Protein AF-A0A1G8ANV6-F1 (afdb_monomer_lite)

Sequence (127 aa):
MPTNEAIYGFSPNVLASTVGEDYVVEIMREYLNTVNVLLNFPQPTPQEHESELILCLHTIKSASLMVGASKAGKWAASLEKNAYCLQDSQVGSVERAEWEQDLDNFKAYLASNVEKINQYLLHQDAP

Radius of gyration: 15.97 Å; chains: 1; bounding box: 40×22×54 Å

Secondary structure (DSSP, 8-state):
----S-TTSS-HHHHHHHH-GGGHHHHHHHHHHHHHHHHTSPPPPTTTSHHHHHHHHHHHHHHHHHTT-HHHHHHHHHHHHHHHHHHHS---HHHHHHHHHHHHHHHHHHHHHHHHHHHHHHHHS--

pLDDT: mean 84.49, std 13.13, range [39.53, 96.75]

InterPro domains:
  IPR008207 Signal transduction histidine kinase, phosphotransfer (Hpt) domain [PF01627] (28-107)
  IPR036641 HPT domain superfamily [G3DSA:1.20.120.160] (13-120)
  IPR036641 HPT domain superfamily [SSF47226] (19-111)

Organism: NCBI:txid861298

Foldseek 3Di:
DPPLDQPLLFDLVLLCVPPNNVCSLVLLVVLLVLLVCLLPPDQDDPPDCLVVNLVSLVVNLVSCVNRSSNVLNVLSVVLSVLSVVVVPDPDDPVSVVVSSVSSVVSSVVSVSSSVSSVVVSVVVPDD

Structure (mmCIF, N/CA/C/O backbone):
data_AF-A0A1G8ANV6-F1
#
_entry.id   AF-A0A1G8ANV6-F1
#
loop_
_atom_site.group_PDB
_atom_site.id
_atom_site.type_symbol
_atom_site.label_atom_id
_atom_site.label_alt_id
_atom_site.label_comp_id
_atom_site.label_asym_id
_atom_site.label_entity_id
_atom_site.label_seq_id
_atom_site.pdbx_PDB_ins_code
_atom_site.Cartn_x
_atom_site.Cartn_y
_atom_site.Cartn_z
_atom_site.occupancy
_atom_site.B_iso_or_equiv
_atom_site.auth_seq_id
_atom_site.auth_comp_id
_atom_site.auth_asym_id
_atom_site.auth_atom_id
_atom_site.pdbx_PDB_model_num
ATOM 1 N N . MET A 1 1 ? 23.876 11.969 -8.294 1.00 39.53 1 MET A N 1
ATOM 2 C CA . MET A 1 1 ? 23.253 10.781 -7.674 1.00 39.53 1 MET A CA 1
ATOM 3 C C . MET A 1 1 ? 21.795 10.774 -8.096 1.00 39.53 1 MET A C 1
ATOM 5 O O . MET A 1 1 ? 21.221 11.860 -8.070 1.00 39.53 1 MET A O 1
ATOM 9 N N . PRO A 1 2 ? 21.216 9.644 -8.536 1.00 46.16 2 PRO A N 1
ATOM 10 C CA . PRO A 1 2 ? 19.778 9.580 -8.781 1.00 46.16 2 PRO A CA 1
ATOM 11 C C . PRO A 1 2 ? 19.053 9.972 -7.491 1.00 46.16 2 PRO A C 1
ATOM 13 O O . PRO A 1 2 ? 19.439 9.547 -6.402 1.00 46.16 2 PRO A O 1
ATOM 16 N N . THR A 1 3 ? 18.074 10.863 -7.590 1.00 48.81 3 THR A N 1
ATOM 17 C CA . THR A 1 3 ? 17.289 11.293 -6.437 1.00 48.81 3 THR A CA 1
ATOM 18 C C . THR A 1 3 ? 16.523 10.086 -5.896 1.00 48.81 3 THR A C 1
ATOM 20 O O . THR A 1 3 ? 15.741 9.465 -6.610 1.00 48.81 3 THR A O 1
ATOM 23 N N . ASN A 1 4 ? 16.736 9.748 -4.620 1.00 53.41 4 ASN A N 1
ATOM 24 C CA . ASN A 1 4 ? 16.011 8.688 -3.897 1.00 53.41 4 ASN A CA 1
ATOM 25 C C . ASN A 1 4 ? 14.529 9.044 -3.641 1.00 53.41 4 ASN A C 1
ATOM 27 O O . ASN A 1 4 ? 13.886 8.476 -2.759 1.00 53.41 4 ASN A O 1
ATOM 31 N N . GLU A 1 5 ? 13.984 10.020 -4.364 1.00 56.00 5 GLU A N 1
ATOM 32 C CA . GLU A 1 5 ? 12.608 10.463 -4.206 1.00 56.00 5 GLU A CA 1
ATOM 33 C C . GLU A 1 5 ? 11.664 9.550 -4.990 1.00 56.00 5 GLU A C 1
ATOM 35 O O . GLU A 1 5 ? 11.953 9.107 -6.103 1.00 56.00 5 GLU A O 1
ATOM 40 N N . ALA A 1 6 ? 10.518 9.244 -4.386 1.00 61.31 6 ALA A N 1
ATOM 41 C CA . ALA A 1 6 ? 9.488 8.419 -4.995 1.00 61.31 6 ALA A CA 1
ATOM 42 C C . ALA A 1 6 ? 8.691 9.242 -6.023 1.00 61.31 6 ALA A C 1
ATOM 44 O O . ALA A 1 6 ? 7.670 9.843 -5.689 1.00 61.31 6 ALA A O 1
ATOM 45 N N . ILE A 1 7 ? 9.168 9.281 -7.269 1.00 68.31 7 ILE A N 1
ATOM 46 C CA . ILE A 1 7 ? 8.580 10.082 -8.359 1.00 68.31 7 ILE A CA 1
ATOM 47 C C . ILE A 1 7 ? 7.194 9.546 -8.757 1.00 68.31 7 ILE A C 1
ATOM 49 O O . ILE A 1 7 ? 6.257 10.319 -8.953 1.00 68.31 7 ILE A O 1
ATOM 53 N N . TYR A 1 8 ? 7.029 8.222 -8.790 1.00 68.12 8 TYR A N 1
ATOM 54 C CA . TYR A 1 8 ? 5.790 7.555 -9.221 1.00 68.12 8 TYR A CA 1
ATOM 55 C C . TYR A 1 8 ? 4.970 7.003 -8.047 1.00 68.12 8 TYR A C 1
ATOM 57 O O . TYR A 1 8 ? 4.181 6.082 -8.208 1.00 68.12 8 TYR A O 1
ATOM 65 N N . GLY A 1 9 ? 5.202 7.502 -6.829 1.00 70.75 9 GLY A N 1
ATOM 66 C CA . GLY A 1 9 ? 4.724 6.840 -5.607 1.00 70.75 9 GLY A CA 1
ATOM 67 C C . GLY A 1 9 ? 5.612 5.671 -5.152 1.00 70.75 9 GLY A C 1
ATOM 68 O O . GLY A 1 9 ? 5.437 5.174 -4.045 1.00 70.75 9 GLY A O 1
ATOM 69 N N . PHE A 1 10 ? 6.616 5.311 -5.955 1.00 83.31 10 PHE A N 1
ATOM 70 C CA . PHE A 1 10 ? 7.739 4.427 -5.635 1.00 83.31 10 PHE A CA 1
ATOM 71 C C . PHE A 1 10 ? 9.020 4.973 -6.294 1.00 83.31 10 PHE A C 1
ATOM 73 O O . PHE A 1 10 ? 8.956 5.963 -7.036 1.00 83.31 10 PHE A O 1
ATOM 80 N N . SER A 1 11 ? 10.177 4.358 -6.026 1.00 84.25 11 SER A N 1
ATOM 81 C CA . SER A 1 11 ? 11.451 4.744 -6.647 1.00 84.25 11 SER A CA 1
ATOM 82 C C . SER A 1 11 ? 11.990 3.611 -7.534 1.00 84.25 11 SER A C 1
ATOM 84 O O . SER A 1 11 ? 12.532 2.640 -7.000 1.00 84.25 11 SER A O 1
ATOM 86 N N . PRO A 1 12 ? 11.891 3.730 -8.876 1.00 83.38 12 PRO A N 1
ATOM 87 C CA . PRO A 1 12 ? 12.408 2.722 -9.804 1.00 83.38 12 PRO A CA 1
ATOM 88 C C . PRO A 1 12 ? 13.894 2.432 -9.601 1.00 83.38 12 PRO A C 1
ATOM 90 O O . PRO A 1 12 ? 14.297 1.280 -9.639 1.00 83.38 12 PRO A O 1
ATOM 93 N N . ASN A 1 13 ? 14.695 3.460 -9.303 1.0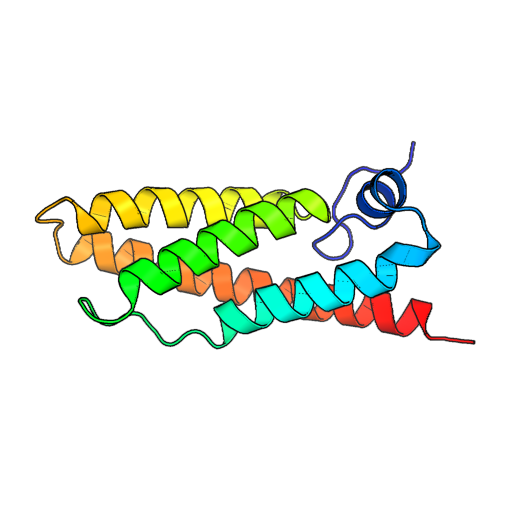0 84.06 13 ASN A N 1
ATOM 94 C CA . ASN A 1 13 ? 16.134 3.309 -9.074 1.00 84.06 13 ASN A CA 1
ATOM 95 C C . ASN A 1 13 ? 16.437 2.492 -7.811 1.00 84.06 13 ASN A C 1
ATOM 97 O O . ASN A 1 13 ? 17.334 1.651 -7.817 1.00 84.06 13 ASN A O 1
ATOM 101 N N . VAL A 1 14 ? 15.685 2.723 -6.728 1.00 80.75 14 VAL A N 1
ATOM 102 C CA . VAL A 1 14 ? 15.830 1.948 -5.485 1.00 80.75 14 VAL A CA 1
ATOM 103 C C . VAL A 1 14 ? 15.456 0.491 -5.737 1.00 80.75 14 VAL A C 1
ATOM 105 O O . VAL A 1 14 ? 16.209 -0.409 -5.359 1.00 80.75 14 VAL A O 1
ATOM 108 N N . LEU A 1 15 ? 14.342 0.255 -6.432 1.00 87.25 15 LEU A N 1
ATOM 109 C CA . LEU A 1 15 ? 13.909 -1.098 -6.758 1.00 87.25 15 LEU A CA 1
ATOM 110 C C . LEU A 1 15 ? 14.919 -1.802 -7.679 1.00 87.25 15 LEU A C 1
ATOM 112 O O . LEU A 1 15 ? 15.393 -2.882 -7.336 1.00 87.25 15 LEU A O 1
ATOM 116 N N . ALA A 1 16 ? 15.345 -1.158 -8.767 1.00 89.31 16 ALA A N 1
ATOM 117 C CA . ALA A 1 16 ? 16.352 -1.681 -9.693 1.00 89.31 16 ALA A CA 1
ATOM 118 C C . ALA A 1 16 ? 17.669 -2.032 -8.986 1.00 89.31 16 ALA A C 1
ATOM 120 O O . ALA A 1 16 ? 18.261 -3.069 -9.266 1.00 89.31 16 ALA A O 1
ATOM 121 N N . SER A 1 17 ? 18.106 -1.223 -8.014 1.00 87.81 17 SER A N 1
ATOM 122 C CA . SER A 1 17 ? 19.315 -1.521 -7.230 1.00 87.81 17 SER A CA 1
ATOM 123 C C . SER A 1 17 ? 19.187 -2.756 -6.328 1.00 87.81 17 SER A C 1
ATOM 125 O O . SER A 1 17 ? 20.200 -3.304 -5.899 1.00 87.81 17 SER A O 1
ATOM 127 N N . THR A 1 18 ? 17.956 -3.192 -6.045 1.00 86.19 18 THR A N 1
ATOM 128 C CA . THR A 1 18 ? 17.658 -4.335 -5.173 1.00 86.19 18 THR A CA 1
ATOM 129 C C . THR A 1 18 ? 17.426 -5.614 -5.975 1.00 86.19 18 THR A C 1
ATOM 131 O O . THR A 1 18 ? 17.924 -6.667 -5.585 1.00 86.19 18 THR A O 1
ATOM 134 N N . VAL A 1 19 ? 16.679 -5.533 -7.083 1.00 89.62 19 VAL A N 1
ATOM 135 C CA . VAL A 1 19 ? 16.240 -6.713 -7.854 1.00 89.62 19 VAL A CA 1
ATOM 136 C C . VAL A 1 19 ? 16.826 -6.800 -9.267 1.00 89.62 19 VAL A C 1
ATOM 138 O O . VAL A 1 19 ? 16.686 -7.834 -9.906 1.00 89.62 19 VAL A O 1
ATOM 141 N N . GLY A 1 20 ? 17.515 -5.763 -9.749 1.00 91.00 20 GLY A N 1
ATOM 142 C CA . GLY A 1 20 ? 17.948 -5.629 -11.145 1.00 91.00 20 GLY A CA 1
ATOM 143 C C . GLY A 1 20 ? 16.897 -4.940 -12.025 1.00 91.00 20 GLY A C 1
ATOM 144 O O . GLY A 1 20 ? 15.700 -5.019 -11.753 1.00 91.00 20 GLY A O 1
ATOM 145 N N . GLU A 1 21 ? 17.340 -4.244 -13.077 1.00 88.69 21 GLU A N 1
ATOM 146 C CA . GLU A 1 21 ? 16.464 -3.462 -13.972 1.00 88.69 21 GLU A CA 1
ATOM 147 C C . GLU A 1 21 ? 15.400 -4.330 -14.662 1.00 88.69 21 GLU A C 1
ATOM 149 O O . GLU A 1 21 ? 14.233 -3.939 -14.710 1.00 88.69 21 GLU A O 1
ATOM 154 N N . ASP A 1 22 ? 15.774 -5.540 -15.087 1.00 89.00 22 ASP A N 1
ATOM 155 C CA . ASP A 1 22 ? 14.894 -6.475 -15.804 1.00 89.00 22 ASP A CA 1
ATOM 156 C C . ASP A 1 22 ? 13.662 -6.906 -14.985 1.00 89.00 22 ASP A C 1
ATOM 158 O O . ASP A 1 22 ? 12.625 -7.248 -15.551 1.00 89.00 22 ASP A O 1
ATOM 162 N N . TYR A 1 23 ? 13.745 -6.855 -13.651 1.00 90.50 23 TYR A N 1
ATOM 163 C CA . TYR A 1 23 ? 12.686 -7.320 -12.748 1.00 90.50 23 TYR A CA 1
ATOM 164 C C . TYR A 1 23 ? 11.805 -6.193 -12.198 1.00 90.50 23 TYR A C 1
ATOM 166 O O . TYR A 1 23 ? 10.802 -6.461 -11.535 1.00 90.50 23 TYR A O 1
ATOM 174 N N . VAL A 1 24 ? 12.129 -4.924 -12.472 1.00 90.50 24 VAL A N 1
ATOM 175 C CA . VAL A 1 24 ? 11.380 -3.772 -11.933 1.00 90.50 24 VAL A CA 1
ATOM 176 C C . VAL A 1 24 ? 9.907 -3.832 -12.335 1.00 90.50 24 VAL A C 1
ATOM 178 O O . VAL A 1 24 ? 9.031 -3.648 -11.492 1.00 90.50 24 VAL A O 1
ATOM 181 N N . VAL A 1 25 ? 9.618 -4.111 -13.608 1.00 91.19 25 VAL A N 1
ATOM 182 C CA . VAL A 1 25 ? 8.243 -4.165 -14.132 1.00 91.19 25 VAL A CA 1
ATOM 183 C C . VAL A 1 25 ? 7.440 -5.289 -13.480 1.00 91.19 25 VAL A C 1
ATOM 185 O O . VAL A 1 25 ? 6.303 -5.065 -13.062 1.00 91.19 25 VAL A O 1
ATOM 188 N N . GLU A 1 26 ? 8.024 -6.483 -13.365 1.00 92.38 26 GLU A N 1
ATOM 189 C CA . GLU A 1 26 ? 7.376 -7.648 -12.756 1.00 92.38 26 GLU A CA 1
ATOM 190 C C . GLU A 1 26 ? 7.040 -7.387 -11.285 1.00 92.38 26 GLU A C 1
ATOM 192 O O . GLU A 1 26 ? 5.875 -7.475 -10.891 1.00 92.38 26 GLU A O 1
ATOM 197 N N . ILE A 1 27 ? 8.023 -6.938 -10.502 1.00 92.75 27 ILE A N 1
ATOM 198 C CA . ILE A 1 27 ? 7.831 -6.639 -9.079 1.00 92.75 27 ILE A CA 1
ATOM 199 C C . IL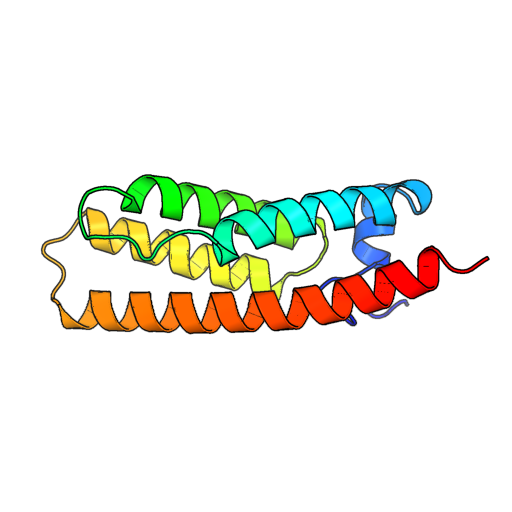E A 1 27 ? 6.817 -5.507 -8.872 1.00 92.75 27 ILE A C 1
ATOM 201 O O . ILE A 1 27 ? 6.008 -5.554 -7.943 1.00 92.75 27 ILE A O 1
ATOM 205 N N . MET A 1 28 ? 6.793 -4.500 -9.749 1.00 92.62 28 MET A N 1
ATOM 206 C CA . MET A 1 28 ? 5.784 -3.444 -9.662 1.00 92.62 28 MET A CA 1
ATOM 207 C C . MET A 1 28 ? 4.370 -3.949 -9.962 1.00 92.62 28 MET A C 1
ATOM 209 O O . MET A 1 28 ? 3.425 -3.489 -9.318 1.00 92.62 28 MET A O 1
ATOM 213 N N . ARG A 1 29 ? 4.202 -4.913 -10.875 1.00 92.94 29 ARG A N 1
ATOM 214 C CA . ARG A 1 29 ? 2.901 -5.561 -11.119 1.00 92.94 29 ARG A CA 1
ATOM 215 C C . ARG A 1 29 ? 2.446 -6.372 -9.900 1.00 92.94 29 ARG A C 1
ATOM 217 O O . ARG A 1 29 ? 1.283 -6.272 -9.509 1.00 92.94 29 ARG A O 1
ATOM 224 N N . GLU A 1 30 ? 3.346 -7.099 -9.240 1.00 93.88 30 GLU A N 1
ATOM 225 C CA . GLU A 1 30 ? 3.031 -7.810 -7.988 1.00 93.88 30 GLU A CA 1
ATOM 226 C C . GLU A 1 30 ? 2.662 -6.857 -6.842 1.00 93.88 30 GLU A C 1
ATOM 228 O O . GLU A 1 30 ? 1.697 -7.087 -6.100 1.00 93.88 30 GLU A O 1
ATOM 233 N N . TYR A 1 31 ? 3.386 -5.744 -6.724 1.00 94.75 31 TYR A N 1
ATOM 234 C CA . TYR A 1 31 ? 3.067 -4.697 -5.761 1.00 94.75 31 TYR A CA 1
ATOM 235 C C . TYR A 1 31 ? 1.678 -4.097 -6.018 1.00 94.75 31 TYR A C 1
ATOM 237 O O . TYR A 1 31 ? 0.892 -3.953 -5.080 1.00 94.75 31 TYR A O 1
ATOM 245 N N . LEU A 1 32 ? 1.329 -3.810 -7.278 1.00 94.62 32 LEU A N 1
ATOM 246 C CA . LEU A 1 32 ? -0.009 -3.331 -7.640 1.00 94.62 32 LEU A CA 1
ATOM 247 C C . LEU A 1 32 ? -1.104 -4.337 -7.279 1.00 94.62 32 LEU A C 1
ATOM 249 O O . LEU A 1 32 ? -2.136 -3.934 -6.744 1.00 94.62 32 LEU A O 1
ATOM 253 N N . ASN A 1 33 ? -0.880 -5.633 -7.505 1.00 94.56 33 ASN A N 1
ATOM 254 C CA . ASN A 1 33 ? -1.822 -6.673 -7.083 1.00 94.56 33 ASN A CA 1
ATOM 255 C C . ASN A 1 33 ? -2.037 -6.642 -5.565 1.00 94.56 33 ASN A C 1
ATOM 257 O O . ASN A 1 33 ? -3.176 -6.662 -5.104 1.00 94.56 33 ASN A O 1
ATOM 261 N N . THR A 1 34 ? -0.958 -6.501 -4.795 1.00 94.81 34 THR A N 1
ATOM 262 C CA . THR A 1 34 ? -1.018 -6.386 -3.330 1.00 94.81 34 THR A CA 1
ATOM 263 C C . THR A 1 34 ? -1.804 -5.148 -2.885 1.00 94.81 34 THR A C 1
ATOM 265 O O . THR A 1 34 ? -2.673 -5.239 -2.020 1.00 94.81 34 THR A O 1
ATOM 268 N N . VAL A 1 35 ? -1.543 -3.989 -3.496 1.00 95.00 35 VAL A N 1
ATOM 269 C CA . VAL A 1 35 ? -2.273 -2.744 -3.209 1.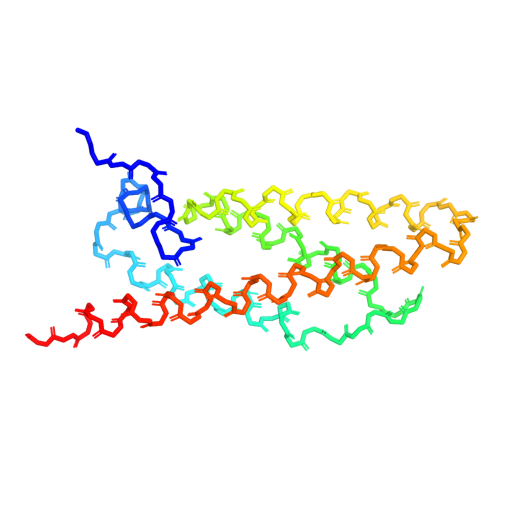00 95.00 35 VAL A CA 1
ATOM 270 C C . VAL A 1 35 ? -3.757 -2.887 -3.554 1.00 95.00 35 VAL A C 1
ATOM 272 O O . VAL A 1 35 ? -4.611 -2.492 -2.761 1.00 95.00 35 VAL A O 1
ATOM 275 N N . ASN A 1 36 ? -4.076 -3.500 -4.694 1.00 94.38 36 ASN A N 1
ATOM 276 C CA . ASN A 1 36 ? -5.453 -3.724 -5.126 1.00 94.38 36 ASN A CA 1
ATOM 277 C C . ASN A 1 36 ? -6.234 -4.626 -4.165 1.00 94.38 36 ASN A C 1
ATOM 279 O O . ASN A 1 36 ? -7.434 -4.411 -4.002 1.00 94.38 36 ASN A O 1
ATOM 283 N N . VAL A 1 37 ? -5.585 -5.583 -3.491 1.00 93.44 37 VAL A N 1
ATOM 284 C CA . VAL A 1 37 ? -6.242 -6.372 -2.436 1.00 93.44 37 VAL A CA 1
ATOM 285 C C . VAL A 1 37 ? -6.747 -5.459 -1.316 1.00 93.44 37 VAL A C 1
ATOM 287 O O . VAL A 1 37 ? -7.913 -5.569 -0.954 1.00 93.44 37 VAL A O 1
ATOM 290 N N . LEU A 1 38 ? -5.939 -4.511 -0.819 1.00 91.94 38 LEU A N 1
ATOM 291 C CA . LEU A 1 38 ? -6.395 -3.576 0.222 1.00 91.94 38 LEU A CA 1
ATOM 292 C C . LEU A 1 38 ? -7.451 -2.594 -0.281 1.00 91.94 38 LEU A C 1
ATOM 294 O O . LEU A 1 38 ? -8.404 -2.300 0.439 1.00 91.94 38 LEU A O 1
ATOM 298 N N . LEU A 1 39 ? -7.290 -2.066 -1.498 1.00 92.56 39 LEU A N 1
ATOM 299 C CA . LEU A 1 39 ? -8.250 -1.112 -2.063 1.00 92.56 39 LEU A CA 1
ATOM 300 C C . LEU A 1 39 ? -9.648 -1.723 -2.201 1.00 92.56 39 LEU A C 1
ATOM 302 O O . LEU A 1 39 ? -10.636 -1.029 -1.978 1.00 92.56 39 LEU A O 1
ATOM 306 N N . ASN A 1 40 ? -9.720 -3.017 -2.514 1.00 91.38 40 ASN A N 1
ATOM 307 C CA . ASN A 1 40 ? -10.973 -3.764 -2.609 1.00 91.38 40 ASN A CA 1
ATOM 308 C C . ASN A 1 40 ? -11.353 -4.473 -1.301 1.00 91.38 40 ASN A C 1
ATOM 310 O O . ASN A 1 40 ? -12.379 -5.151 -1.255 1.00 91.38 40 ASN A O 1
ATOM 314 N N . PHE A 1 41 ? -10.549 -4.328 -0.243 1.00 88.56 41 PHE A N 1
ATOM 315 C CA . PHE A 1 41 ? -10.850 -4.927 1.047 1.00 88.56 41 PHE A CA 1
ATOM 316 C C . PHE A 1 41 ? -12.084 -4.230 1.640 1.00 88.56 41 PHE A C 1
ATOM 318 O O . PHE A 1 41 ? -12.079 -2.991 1.746 1.00 88.56 41 PHE A O 1
ATOM 325 N N . PRO A 1 42 ? -13.141 -4.983 2.003 1.00 82.50 42 PRO A N 1
ATOM 326 C CA . PRO A 1 42 ? -14.369 -4.405 2.534 1.00 82.50 42 PRO A CA 1
ATOM 327 C C . PRO A 1 42 ? -14.075 -3.615 3.809 1.00 82.50 42 PRO A C 1
ATOM 329 O O . PRO A 1 42 ? -13.092 -3.884 4.501 1.00 82.50 42 PRO A O 1
ATOM 332 N N . GLN A 1 43 ? -14.913 -2.626 4.132 1.00 72.88 43 GLN A N 1
ATOM 333 C CA . GLN A 1 43 ? -14.754 -1.956 5.419 1.00 72.88 43 GLN A CA 1
ATOM 334 C C . GLN A 1 43 ? -14.901 -2.989 6.537 1.00 72.88 43 GLN A C 1
ATOM 336 O O . GLN A 1 43 ? -15.866 -3.761 6.515 1.00 72.88 43 GLN A O 1
ATOM 341 N N . PRO A 1 44 ? -13.945 -3.048 7.477 1.00 65.81 44 PRO A N 1
ATOM 342 C CA . PRO A 1 44 ? -13.982 -4.041 8.529 1.00 65.81 44 PRO A CA 1
ATOM 343 C C . PRO A 1 44 ? -15.226 -3.792 9.382 1.00 65.81 44 PRO A C 1
ATOM 345 O O . PRO A 1 44 ? -15.386 -2.732 9.981 1.00 65.81 44 PRO A O 1
ATOM 348 N N . THR A 1 45 ? -16.121 -4.774 9.458 1.00 62.16 45 THR A N 1
ATOM 349 C CA . THR A 1 45 ? -17.064 -4.810 10.573 1.00 62.16 45 THR A CA 1
ATOM 350 C C . THR A 1 45 ? -16.279 -5.168 11.843 1.00 62.16 45 THR A C 1
ATOM 352 O O . THR A 1 45 ? -15.278 -5.887 11.753 1.00 62.16 45 THR A O 1
ATOM 355 N N . PRO A 1 46 ? -16.709 -4.711 13.033 1.00 58.38 46 PRO A N 1
ATOM 356 C CA . PRO A 1 46 ? -15.993 -4.886 14.301 1.00 58.38 46 PRO A CA 1
ATOM 357 C C . PRO A 1 46 ? -15.557 -6.302 14.710 1.00 58.38 46 PRO A C 1
ATOM 359 O O . PRO A 1 46 ? -14.890 -6.420 15.731 1.00 58.38 46 PRO A O 1
ATOM 362 N N . GLN A 1 47 ? -15.967 -7.366 14.013 1.00 60.41 47 GLN A N 1
ATOM 363 C CA . GLN A 1 47 ? -15.676 -8.744 14.421 1.00 60.41 47 GLN A CA 1
ATOM 364 C C . GLN A 1 47 ? -15.156 -9.669 13.311 1.00 60.41 47 GLN A C 1
ATOM 366 O O . GLN A 1 47 ? -14.440 -10.610 13.637 1.00 60.41 47 GLN A O 1
ATOM 371 N N . GLU A 1 48 ? -15.481 -9.456 12.031 1.00 59.81 48 GLU A N 1
ATOM 372 C CA . GLU A 1 48 ? -15.253 -10.503 11.013 1.00 59.81 48 GLU A CA 1
ATOM 373 C C . GLU A 1 48 ? -13.967 -10.326 10.196 1.00 59.81 48 GLU A C 1
ATOM 375 O O . GLU A 1 48 ? -13.412 -11.319 9.737 1.00 59.81 48 GLU A O 1
ATOM 380 N N . HIS A 1 49 ? -13.436 -9.104 10.067 1.00 69.50 49 HIS A N 1
ATOM 381 C CA . HIS A 1 49 ? -12.336 -8.834 9.124 1.00 69.50 49 HIS A CA 1
ATOM 382 C C . HIS A 1 49 ? -11.131 -8.090 9.710 1.00 69.50 49 HIS A C 1
ATOM 384 O O . HIS A 1 49 ? -10.184 -7.781 8.988 1.00 69.50 49 HIS A O 1
ATOM 390 N N . GLU A 1 50 ? -11.126 -7.799 11.012 1.00 78.75 50 GLU A N 1
ATOM 391 C CA . GLU A 1 50 ? -10.084 -6.960 11.619 1.00 78.75 50 GLU A CA 1
ATOM 392 C C . GLU A 1 50 ? -8.692 -7.616 11.542 1.00 78.75 50 GLU A C 1
ATOM 394 O O . GLU A 1 50 ? -7.733 -6.980 11.110 1.00 78.75 50 GLU A O 1
ATOM 399 N N . SER A 1 51 ? -8.582 -8.915 11.840 1.00 85.50 51 SER A N 1
ATOM 400 C CA . SER A 1 51 ? -7.308 -9.650 11.753 1.00 85.50 51 SER A CA 1
ATOM 401 C C . SER A 1 51 ? -6.787 -9.790 10.317 1.00 85.50 51 SER A C 1
ATOM 403 O O . SER A 1 51 ? -5.582 -9.710 10.078 1.00 85.50 51 SER A O 1
ATOM 405 N N . GLU A 1 52 ? -7.682 -9.977 9.346 1.00 88.69 52 GLU A N 1
ATOM 406 C CA . GLU A 1 52 ? -7.327 -10.059 7.924 1.00 88.69 52 GLU A CA 1
ATOM 407 C C . GLU A 1 52 ? -6.848 -8.707 7.389 1.00 88.69 52 GLU A C 1
ATOM 409 O O . GLU A 1 52 ? -5.869 -8.636 6.645 1.00 88.69 52 GLU A O 1
ATOM 414 N N . LEU A 1 53 ? -7.494 -7.620 7.813 1.00 89.81 53 LEU A N 1
ATOM 415 C CA . LEU A 1 53 ? -7.092 -6.268 7.456 1.00 89.81 53 LEU A CA 1
ATOM 416 C C . LEU A 1 53 ? -5.733 -5.903 8.056 1.00 89.81 53 LEU A C 1
ATOM 418 O O . LEU A 1 53 ? -4.894 -5.335 7.359 1.00 89.81 53 LEU A O 1
ATOM 422 N N . ILE A 1 54 ? -5.478 -6.272 9.313 1.00 90.94 54 ILE A N 1
ATOM 423 C CA . ILE A 1 54 ? -4.161 -6.114 9.944 1.00 90.94 54 ILE A CA 1
ATOM 424 C C . ILE A 1 54 ? -3.088 -6.851 9.138 1.00 90.94 54 ILE A C 1
ATOM 426 O O . ILE A 1 54 ? -2.037 -6.277 8.845 1.00 90.94 54 ILE A O 1
ATOM 430 N N . LEU A 1 55 ? -3.361 -8.088 8.713 1.00 92.56 55 LEU A N 1
ATOM 431 C CA . LEU A 1 55 ? -2.449 -8.839 7.851 1.00 92.56 55 LEU A CA 1
ATOM 432 C C . LEU A 1 55 ? -2.257 -8.152 6.490 1.00 92.56 55 LEU A C 1
ATOM 434 O O . LEU A 1 55 ? -1.139 -8.086 5.980 1.00 92.56 55 LEU A O 1
ATOM 438 N N . CYS A 1 56 ? -3.318 -7.596 5.910 1.00 94.00 56 CYS A N 1
ATOM 439 C CA . CYS A 1 56 ? -3.241 -6.851 4.658 1.00 94.00 56 CYS A CA 1
ATOM 440 C C . CYS A 1 56 ? -2.348 -5.603 4.793 1.00 94.00 56 CYS A C 1
ATOM 442 O O . CYS A 1 56 ? -1.457 -5.379 3.969 1.00 94.00 56 CYS A O 1
ATOM 444 N N . LEU A 1 57 ? -2.516 -4.836 5.877 1.00 95.06 57 LEU A N 1
ATOM 445 C CA . LEU A 1 57 ? -1.668 -3.691 6.217 1.00 95.06 57 LEU A CA 1
ATOM 446 C C . LEU A 1 57 ? -0.209 -4.117 6.433 1.00 95.06 57 LEU A C 1
ATOM 448 O O . LEU A 1 57 ? 0.701 -3.454 5.931 1.00 95.06 57 LEU A O 1
ATOM 452 N N . HIS A 1 58 ? 0.019 -5.251 7.101 1.00 95.94 58 HIS A N 1
ATOM 453 C CA . HIS A 1 58 ? 1.350 -5.828 7.289 1.00 95.94 58 HIS A CA 1
ATOM 454 C C . HIS A 1 58 ? 2.035 -6.160 5.956 1.00 95.94 58 HIS A C 1
ATOM 456 O O . HIS A 1 58 ? 3.200 -5.807 5.745 1.00 95.94 58 HIS A O 1
ATOM 462 N N . THR A 1 59 ? 1.315 -6.805 5.037 1.00 96.75 59 THR A N 1
ATOM 463 C CA . THR A 1 59 ? 1.836 -7.142 3.707 1.00 96.75 59 THR A CA 1
ATOM 464 C C . THR A 1 59 ? 2.143 -5.880 2.908 1.00 96.75 59 THR A C 1
ATOM 466 O O . THR A 1 59 ? 3.234 -5.760 2.346 1.00 96.75 59 THR A O 1
ATOM 469 N N . ILE A 1 60 ? 1.243 -4.892 2.915 1.00 96.00 60 ILE A N 1
ATOM 470 C CA . ILE A 1 60 ? 1.461 -3.621 2.212 1.00 96.00 60 ILE A CA 1
ATOM 471 C C . ILE A 1 60 ? 2.632 -2.844 2.788 1.00 96.00 60 ILE A C 1
ATOM 473 O O . ILE A 1 60 ? 3.399 -2.271 2.014 1.00 96.00 60 ILE A O 1
ATOM 477 N N . LYS A 1 61 ? 2.812 -2.837 4.111 1.00 96.44 61 LYS A N 1
ATOM 478 C CA . LYS A 1 61 ? 3.980 -2.232 4.756 1.00 96.44 61 LYS A CA 1
ATOM 479 C C . LYS A 1 61 ? 5.270 -2.792 4.163 1.00 96.44 61 LYS A C 1
ATOM 481 O O . LYS A 1 61 ? 6.099 -2.022 3.677 1.00 96.44 61 LYS A O 1
ATO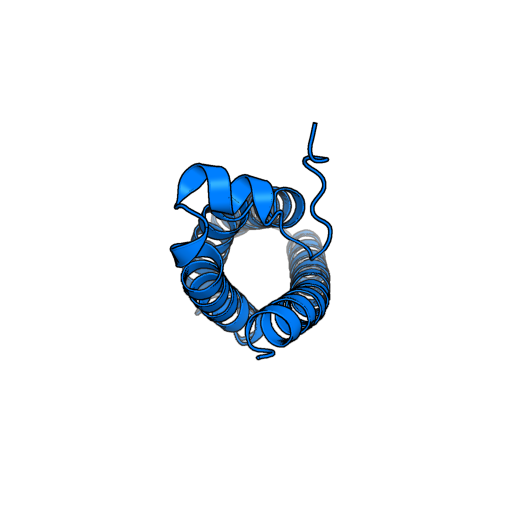M 486 N N . SER A 1 62 ? 5.427 -4.114 4.179 1.00 94.88 62 SER A N 1
ATOM 487 C CA . SER A 1 62 ? 6.641 -4.780 3.698 1.00 94.88 62 SER A CA 1
ATOM 488 C C . SER A 1 62 ? 6.843 -4.581 2.193 1.00 94.88 62 SER A C 1
ATOM 490 O O . SER A 1 62 ? 7.926 -4.172 1.769 1.00 94.88 62 SER A O 1
ATOM 492 N N . ALA A 1 63 ? 5.790 -4.768 1.392 1.00 94.12 63 ALA A N 1
ATOM 493 C CA . ALA A 1 63 ? 5.852 -4.605 -0.059 1.00 94.12 63 ALA A CA 1
ATOM 494 C C . ALA A 1 63 ? 6.177 -3.156 -0.468 1.00 94.12 63 ALA A C 1
ATOM 496 O O . ALA A 1 63 ? 7.024 -2.924 -1.328 1.00 94.12 63 ALA A O 1
ATOM 497 N N . SER A 1 64 ? 5.581 -2.166 0.207 1.00 94.06 64 SER A N 1
ATOM 498 C CA . SER A 1 64 ? 5.841 -0.742 -0.050 1.00 94.06 64 SER A CA 1
ATOM 499 C C . SER A 1 64 ? 7.295 -0.368 0.223 1.00 94.06 64 SER A C 1
ATOM 501 O O . SER A 1 64 ? 7.897 0.386 -0.540 1.00 94.06 64 SER A O 1
ATOM 503 N N . LEU A 1 65 ? 7.875 -0.873 1.316 1.00 91.38 65 LEU A N 1
ATOM 504 C CA . LEU A 1 65 ? 9.272 -0.598 1.651 1.00 91.38 65 LEU A CA 1
ATOM 505 C C . LEU A 1 65 ? 10.227 -1.231 0.634 1.00 91.38 65 LEU A C 1
ATOM 507 O O . LEU A 1 65 ? 11.191 -0.578 0.242 1.00 91.38 65 LEU A O 1
ATOM 511 N N . MET A 1 66 ? 9.917 -2.441 0.158 1.00 89.56 66 MET A N 1
ATOM 512 C CA . MET A 1 66 ? 10.700 -3.135 -0.867 1.00 89.56 66 MET A CA 1
ATOM 513 C C . MET A 1 66 ? 10.781 -2.341 -2.179 1.00 89.56 66 MET A C 1
ATOM 515 O O . MET A 1 66 ? 11.859 -2.204 -2.747 1.00 89.56 66 MET A O 1
ATOM 519 N N . VAL A 1 67 ? 9.667 -1.759 -2.637 1.00 89.38 67 VAL A N 1
ATOM 520 C CA . VAL A 1 67 ? 9.630 -0.974 -3.890 1.00 89.38 67 VAL A CA 1
ATOM 521 C C . VAL A 1 67 ? 10.063 0.490 -3.716 1.00 89.38 67 VAL A C 1
ATOM 523 O O . VAL A 1 67 ? 9.997 1.294 -4.646 1.00 89.38 67 VAL A O 1
ATOM 526 N N . GLY A 1 68 ? 10.491 0.884 -2.514 1.00 88.38 68 GLY A N 1
ATOM 527 C CA . GLY A 1 68 ? 10.891 2.261 -2.217 1.00 88.38 68 GLY A CA 1
ATOM 528 C C . GLY A 1 68 ? 9.723 3.240 -2.023 1.00 88.38 68 GLY A C 1
ATOM 529 O O . GLY A 1 68 ? 9.947 4.448 -1.918 1.00 88.38 68 GLY A O 1
ATOM 530 N N . ALA A 1 69 ? 8.483 2.761 -1.898 1.00 90.62 69 ALA A N 1
ATOM 531 C CA . ALA A 1 69 ? 7.299 3.544 -1.524 1.00 90.62 69 ALA A CA 1
ATOM 532 C C . ALA A 1 69 ? 7.278 3.848 -0.009 1.00 90.62 69 ALA A C 1
ATOM 534 O O . ALA A 1 69 ? 6.331 3.542 0.719 1.00 90.62 69 ALA A O 1
ATOM 535 N N . SER A 1 70 ? 8.346 4.477 0.493 1.00 90.94 70 SER A N 1
ATOM 536 C CA . SER A 1 70 ? 8.615 4.632 1.933 1.00 90.94 70 SER A CA 1
ATOM 537 C C . SER A 1 70 ? 7.488 5.309 2.718 1.00 90.94 70 SER A C 1
ATOM 539 O O . SER A 1 70 ? 7.240 4.952 3.870 1.00 90.94 70 SER A O 1
ATOM 541 N N . LYS A 1 71 ? 6.798 6.290 2.120 1.00 92.31 71 LYS A N 1
ATOM 542 C CA . LYS A 1 71 ? 5.660 6.965 2.764 1.00 92.31 71 LYS A CA 1
ATOM 543 C C . LYS A 1 71 ? 4.484 6.005 2.964 1.00 92.31 71 LYS A C 1
ATOM 545 O O . LYS A 1 71 ? 3.935 5.970 4.060 1.00 92.31 71 LYS A O 1
ATOM 550 N N . ALA A 1 72 ? 4.148 5.211 1.944 1.00 93.88 72 ALA A N 1
ATOM 551 C CA . ALA A 1 72 ? 3.092 4.206 2.033 1.00 93.88 72 ALA A CA 1
ATOM 552 C C . ALA A 1 72 ? 3.418 3.159 3.106 1.00 93.88 72 ALA A C 1
ATOM 554 O O . ALA A 1 72 ? 2.591 2.891 3.974 1.00 93.88 72 ALA A O 1
ATOM 555 N N . GLY A 1 73 ? 4.658 2.656 3.113 1.00 95.50 73 GLY A N 1
ATOM 556 C CA . GLY A 1 73 ? 5.098 1.654 4.084 1.00 95.50 73 GLY A CA 1
ATOM 557 C C . GLY A 1 73 ? 5.019 2.138 5.534 1.00 95.50 73 GLY A C 1
ATOM 558 O O . GLY A 1 73 ? 4.526 1.423 6.403 1.00 95.50 73 GLY A O 1
ATOM 559 N N . LYS A 1 74 ? 5.445 3.379 5.804 1.00 95.75 74 LYS A N 1
ATOM 560 C CA . LYS A 1 74 ? 5.363 3.975 7.149 1.00 95.75 74 LYS A CA 1
ATOM 561 C C . LYS A 1 74 ? 3.921 4.215 7.601 1.00 95.75 74 LYS A C 1
ATOM 563 O O . LYS A 1 74 ? 3.625 4.014 8.775 1.00 95.75 74 LYS A O 1
ATOM 568 N N . TRP A 1 75 ? 3.039 4.631 6.694 1.00 96.75 75 TRP A N 1
ATOM 569 C CA . TRP A 1 75 ? 1.629 4.850 7.021 1.00 96.75 75 TRP A CA 1
ATOM 570 C C . TRP A 1 75 ? 0.917 3.525 7.314 1.00 96.75 75 TRP A C 1
ATOM 572 O O . TRP A 1 75 ? 0.279 3.404 8.357 1.00 96.75 75 TRP A O 1
ATOM 582 N N . ALA A 1 76 ? 1.134 2.498 6.484 1.00 96.69 76 ALA A N 1
ATOM 583 C CA . ALA A 1 76 ? 0.623 1.149 6.728 1.00 96.69 76 ALA A CA 1
ATOM 584 C C . ALA A 1 76 ? 1.080 0.596 8.089 1.00 96.69 76 ALA A C 1
ATOM 586 O O . ALA A 1 76 ? 0.266 0.060 8.832 1.00 96.69 76 ALA A O 1
ATOM 587 N N . ALA A 1 77 ? 2.351 0.803 8.461 1.00 96.19 77 ALA A N 1
ATOM 588 C CA . ALA A 1 77 ? 2.865 0.413 9.776 1.00 96.19 77 ALA A CA 1
ATOM 589 C C . ALA A 1 77 ? 2.161 1.135 10.941 1.00 96.19 77 ALA A C 1
ATOM 591 O O . ALA A 1 77 ? 1.952 0.544 11.999 1.00 96.19 77 ALA A O 1
ATOM 592 N N . SER A 1 78 ? 1.803 2.411 10.759 1.00 95.19 78 SER A N 1
ATOM 593 C CA . SER A 1 78 ? 1.056 3.183 11.759 1.00 95.19 78 SER A CA 1
ATOM 594 C C . SER A 1 78 ? -0.369 2.656 11.922 1.00 95.19 78 SER A C 1
ATOM 596 O O . SER A 1 78 ? -0.810 2.428 13.047 1.00 95.19 78 SER A O 1
ATOM 598 N N . LEU A 1 79 ? -1.066 2.410 10.808 1.00 94.19 79 LEU A N 1
ATOM 599 C CA . LEU A 1 79 ? -2.417 1.843 10.809 1.00 94.19 79 LEU A CA 1
ATOM 600 C C . LEU A 1 79 ? -2.444 0.444 11.431 1.00 94.19 79 LEU A C 1
ATOM 602 O O . LEU A 1 79 ? -3.289 0.189 12.284 1.00 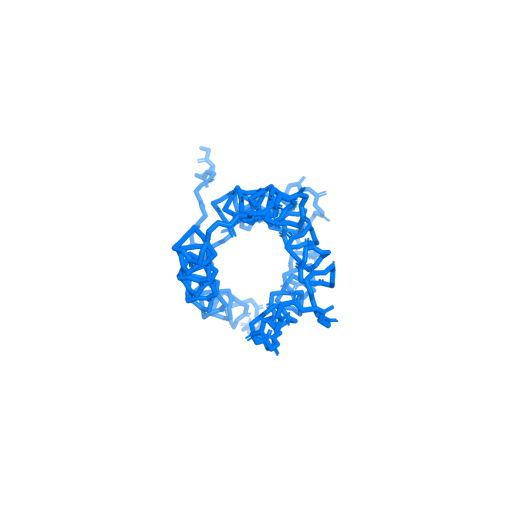94.19 79 LEU A O 1
ATOM 606 N N . GLU A 1 80 ? -1.496 -0.423 11.057 1.00 94.38 80 GLU A N 1
ATOM 607 C CA . GLU A 1 80 ? -1.325 -1.772 11.615 1.00 94.38 80 GLU A CA 1
ATOM 608 C C . GLU A 1 80 ? -1.132 -1.719 13.135 1.00 94.38 80 GLU A C 1
ATOM 610 O O . GLU A 1 80 ? -1.826 -2.410 13.877 1.00 94.38 80 GLU A O 1
ATOM 615 N N . LYS A 1 81 ? -0.220 -0.864 13.617 1.00 91.44 81 LYS A N 1
ATOM 616 C CA . LYS A 1 81 ? 0.036 -0.704 15.053 1.00 91.44 81 LYS A CA 1
ATOM 617 C C . LYS A 1 81 ? -1.215 -0.247 15.802 1.00 91.44 81 LYS A C 1
ATOM 619 O O . LYS A 1 81 ? -1.523 -0.798 16.855 1.00 91.44 81 LYS A O 1
ATOM 624 N N . ASN A 1 82 ? -1.912 0.757 15.273 1.00 88.69 82 ASN A N 1
ATOM 625 C CA . ASN A 1 82 ? -3.111 1.294 15.907 1.00 88.69 82 ASN A CA 1
ATOM 626 C C . ASN A 1 82 ? -4.240 0.255 15.927 1.00 88.69 82 ASN A C 1
ATOM 628 O O . ASN A 1 82 ? -4.920 0.137 16.938 1.00 88.69 82 ASN A O 1
ATOM 632 N N . ALA A 1 83 ? -4.379 -0.551 14.871 1.00 87.38 83 ALA A N 1
ATOM 633 C CA . ALA A 1 83 ? -5.372 -1.619 14.803 1.00 87.38 83 ALA A CA 1
ATOM 634 C C . ALA A 1 83 ? -5.184 -2.672 15.910 1.00 87.38 83 ALA A C 1
ATOM 636 O O . ALA A 1 83 ? -6.160 -3.064 16.543 1.00 87.38 83 ALA A O 1
ATOM 637 N N . TYR A 1 84 ? -3.944 -3.065 16.229 1.00 85.19 84 TYR A N 1
ATOM 638 C CA . TYR A 1 84 ? -3.690 -3.947 17.379 1.00 85.19 84 TYR A CA 1
ATOM 639 C C . TYR A 1 84 ? -4.140 -3.322 18.710 1.00 85.19 84 TYR A C 1
ATOM 641 O O . TYR A 1 84 ? -4.715 -4.007 19.551 1.00 85.19 84 TYR A O 1
ATOM 649 N N . CYS A 1 85 ? -3.946 -2.011 18.900 1.00 81.81 85 CYS A N 1
ATOM 650 C CA . CYS A 1 85 ? -4.443 -1.318 20.094 1.00 81.81 85 CYS A CA 1
ATOM 651 C C . CYS A 1 85 ? -5.982 -1.297 20.166 1.00 81.81 85 CYS A C 1
ATOM 653 O O . CYS A 1 85 ? -6.540 -1.349 21.263 1.00 81.81 85 CYS A O 1
ATOM 655 N N . LEU A 1 86 ? -6.663 -1.236 19.016 1.00 78.62 86 LEU A N 1
ATOM 656 C CA . LEU A 1 86 ? -8.125 -1.308 18.934 1.00 78.62 86 LEU A CA 1
ATOM 657 C C . LEU A 1 86 ? -8.668 -2.699 19.290 1.00 78.62 86 LEU A C 1
ATOM 659 O O . LEU A 1 86 ? -9.717 -2.778 19.924 1.00 78.62 86 LEU A O 1
ATOM 663 N N . GLN A 1 87 ? -7.948 -3.771 18.943 1.00 75.19 87 GLN A N 1
ATOM 664 C CA . GLN A 1 87 ? -8.338 -5.146 19.280 1.00 75.19 87 GLN A CA 1
ATOM 665 C C . GLN A 1 87 ? -8.232 -5.451 20.781 1.00 75.19 87 GLN A C 1
ATOM 667 O O . GLN A 1 87 ? -9.088 -6.143 21.332 1.00 75.19 87 GLN A O 1
ATOM 672 N N . ASP A 1 88 ? -7.194 -4.935 21.443 1.00 67.00 88 ASP A N 1
ATOM 673 C CA . ASP A 1 88 ? -6.863 -5.305 22.825 1.00 67.00 88 ASP A CA 1
ATOM 674 C C . ASP A 1 88 ? -7.634 -4.513 23.896 1.00 67.00 88 ASP A C 1
ATOM 676 O O . ASP A 1 88 ? -7.616 -4.888 25.072 1.00 67.00 88 ASP A O 1
ATOM 680 N N . SER A 1 89 ? -8.319 -3.422 23.534 1.00 56.84 89 SER A N 1
ATOM 681 C CA . SER A 1 89 ? -8.915 -2.513 24.523 1.00 56.84 89 SER A CA 1
ATOM 682 C C . SER A 1 89 ? -10.426 -2.326 24.352 1.00 56.84 89 SER A C 1
ATOM 684 O O . SER A 1 89 ? -10.976 -2.443 23.262 1.00 56.84 89 SER A O 1
ATOM 686 N N . GLN A 1 90 ? -11.111 -1.938 25.438 1.00 61.12 90 GLN A N 1
ATOM 687 C CA . GLN A 1 90 ? -12.447 -1.321 25.379 1.00 61.12 90 GLN A CA 1
ATOM 688 C C . GLN A 1 90 ? -12.347 0.099 24.786 1.00 61.12 90 GLN A C 1
ATOM 690 O O . GLN A 1 90 ? -12.718 1.078 25.433 1.00 61.12 90 GLN A O 1
ATOM 695 N N . VAL A 1 91 ? -11.746 0.221 23.601 1.00 61.38 91 VAL A N 1
ATOM 696 C CA . VAL A 1 91 ? -11.499 1.501 22.940 1.00 61.38 91 VAL A CA 1
ATOM 697 C C . VAL A 1 91 ? -12.838 2.165 22.611 1.00 61.38 91 VAL A C 1
ATOM 699 O O . VAL A 1 91 ? -13.787 1.504 22.177 1.00 61.38 91 VAL A O 1
ATOM 702 N N . GLY A 1 92 ? -12.936 3.473 22.858 1.00 61.56 92 GLY A N 1
ATOM 703 C CA . GLY A 1 92 ? -14.158 4.234 22.615 1.00 61.56 92 GLY A CA 1
ATOM 704 C C . GLY A 1 92 ? -14.500 4.320 21.123 1.00 61.56 92 GLY A C 1
ATOM 705 O O . GLY A 1 92 ? -13.637 4.224 20.254 1.00 61.56 92 GLY A O 1
ATOM 706 N N . SER A 1 93 ? -15.773 4.566 20.804 1.00 71.38 93 SER A N 1
ATOM 707 C CA . SER A 1 93 ? -16.250 4.682 19.414 1.00 71.38 93 SER A CA 1
ATOM 708 C C . SER A 1 93 ? -15.564 5.789 18.599 1.00 71.38 93 SER A C 1
ATOM 710 O O . SER A 1 93 ? -15.534 5.706 17.375 1.00 71.38 93 SER A O 1
ATOM 712 N N . VAL A 1 94 ? -15.008 6.811 19.259 1.00 72.88 94 VAL A N 1
ATOM 713 C CA . VAL A 1 94 ? -14.327 7.944 18.611 1.00 72.88 94 VAL A CA 1
ATOM 714 C C . VAL A 1 94 ? -12.972 7.534 18.030 1.00 72.88 94 VAL A C 1
ATOM 716 O O . VAL A 1 94 ? -12.707 7.810 16.867 1.00 72.88 94 VAL A O 1
ATOM 719 N N . GLU A 1 95 ? -12.143 6.826 18.797 1.00 82.75 95 GLU A N 1
ATOM 720 C CA . GLU A 1 95 ? -10.800 6.408 18.361 1.00 82.75 95 GLU A CA 1
ATOM 721 C C . GLU A 1 95 ? -10.876 5.400 17.203 1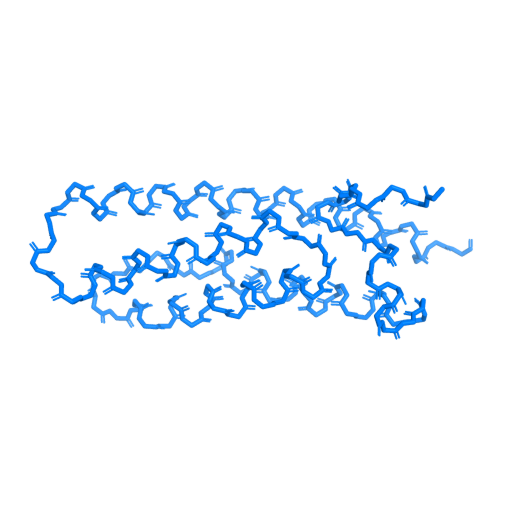.00 82.75 95 GLU A C 1
ATOM 723 O O . GLU A 1 95 ? -10.057 5.437 16.284 1.00 82.75 95 GLU A O 1
ATOM 728 N N . ARG A 1 96 ? -11.908 4.540 17.190 1.00 83.94 96 ARG A N 1
ATOM 729 C CA . ARG A 1 96 ? -12.183 3.667 16.040 1.00 83.94 96 ARG A CA 1
ATOM 730 C C . ARG A 1 96 ? -12.579 4.472 14.798 1.00 83.94 96 ARG A C 1
ATOM 732 O O . ARG A 1 96 ? -12.030 4.215 13.733 1.00 83.94 96 ARG A O 1
ATOM 739 N N . ALA A 1 97 ? -13.466 5.459 14.930 1.00 85.50 97 ALA A N 1
ATOM 740 C CA . ALA A 1 97 ? -13.880 6.292 13.799 1.00 85.50 97 ALA A CA 1
ATOM 741 C C . ALA A 1 97 ? -12.710 7.101 13.203 1.00 85.50 97 ALA A C 1
ATOM 743 O O . ALA A 1 97 ? -12.605 7.242 11.986 1.00 85.50 97 ALA A O 1
ATOM 744 N N . GLU A 1 98 ? -11.801 7.605 14.042 1.00 89.31 98 GLU A N 1
ATOM 745 C CA . GLU A 1 98 ? -10.582 8.283 13.582 1.00 89.31 98 GLU A CA 1
ATOM 746 C C . GLU A 1 98 ? -9.654 7.335 12.814 1.00 89.31 98 GLU A C 1
ATOM 748 O O . GLU A 1 98 ? -9.118 7.705 11.767 1.00 89.31 98 GLU A O 1
ATOM 753 N N . TRP A 1 99 ? -9.492 6.103 13.300 1.00 90.62 99 TRP A N 1
ATOM 754 C CA . TRP A 1 99 ? -8.699 5.086 12.614 1.00 90.62 99 TRP A CA 1
ATOM 755 C C . TRP A 1 99 ? -9.312 4.671 11.269 1.00 90.62 99 TRP A C 1
ATOM 757 O O . TRP A 1 99 ? -8.589 4.569 10.279 1.00 90.62 99 TRP A O 1
ATOM 767 N N . GLU A 1 100 ? -10.634 4.491 11.201 1.00 89.94 100 GLU A N 1
ATOM 768 C CA . GLU A 1 100 ? -11.359 4.201 9.953 1.00 89.94 100 GLU A CA 1
ATOM 769 C C . GLU A 1 100 ? -11.186 5.336 8.933 1.00 89.94 100 GLU A C 1
ATOM 771 O O . GLU A 1 100 ? -10.881 5.094 7.763 1.00 89.94 100 GLU A O 1
ATOM 776 N N . GLN A 1 101 ? -11.281 6.590 9.384 1.00 92.19 101 GLN A N 1
ATOM 777 C CA . GLN A 1 101 ? -11.041 7.750 8.530 1.00 92.19 101 GLN A CA 1
ATOM 778 C C . GLN A 1 101 ? -9.589 7.816 8.026 1.00 92.19 101 GLN A C 1
ATOM 780 O O . GLN A 1 101 ? -9.355 8.212 6.878 1.00 92.19 101 GLN A O 1
ATOM 785 N N . ASP A 1 102 ? -8.606 7.444 8.852 1.00 93.75 102 ASP A N 1
ATOM 786 C CA . ASP A 1 102 ? -7.199 7.379 8.438 1.00 93.75 102 ASP A CA 1
ATOM 787 C C . ASP A 1 102 ? -6.947 6.238 7.437 1.00 93.75 102 ASP A C 1
ATOM 789 O O . ASP A 1 102 ? -6.220 6.422 6.457 1.00 93.75 102 ASP A O 1
ATOM 793 N N . LEU A 1 103 ? -7.615 5.092 7.609 1.00 93.38 103 LEU A N 1
ATOM 794 C CA . LEU A 1 103 ? -7.600 4.000 6.635 1.00 93.38 103 LEU A CA 1
ATOM 795 C C . LEU A 1 103 ? -8.156 4.449 5.276 1.00 93.38 103 LEU A C 1
ATOM 797 O O . LEU A 1 103 ? -7.555 4.146 4.242 1.00 93.38 103 LEU A O 1
ATOM 801 N N . ASP A 1 104 ? -9.252 5.207 5.258 1.00 93.50 104 ASP A N 1
ATOM 802 C CA . ASP A 1 104 ? -9.832 5.751 4.023 1.00 93.50 104 ASP A CA 1
ATOM 803 C C . ASP A 1 104 ? -8.893 6.743 3.331 1.00 93.50 104 ASP A C 1
ATOM 805 O O . ASP A 1 104 ? -8.675 6.667 2.116 1.00 93.50 104 ASP A O 1
ATOM 809 N N . ASN A 1 105 ? -8.262 7.629 4.105 1.00 95.31 105 ASN A N 1
ATOM 810 C CA . ASN A 1 105 ? -7.246 8.548 3.592 1.00 95.31 105 ASN A CA 1
ATOM 811 C C . ASN A 1 105 ? -6.054 7.790 2.993 1.00 95.31 105 ASN A C 1
ATOM 813 O O . ASN A 1 105 ? -5.536 8.162 1.933 1.00 95.31 105 ASN A O 1
ATOM 817 N N . PHE A 1 106 ? -5.636 6.703 3.641 1.00 95.69 106 PHE A N 1
ATOM 818 C CA . PHE A 1 106 ? -4.564 5.851 3.153 1.00 95.69 106 PHE A CA 1
ATOM 819 C C . PHE A 1 106 ? -4.948 5.109 1.866 1.00 95.69 106 PHE A C 1
ATOM 821 O O . PHE A 1 106 ? -4.162 5.106 0.913 1.00 95.69 106 PHE A O 1
ATOM 828 N N . LYS A 1 107 ? -6.164 4.552 1.775 1.00 95.00 107 LYS A N 1
ATOM 829 C CA . LYS A 1 107 ? -6.688 3.938 0.541 1.00 95.00 107 LYS A CA 1
ATOM 830 C C . LYS A 1 107 ? -6.723 4.948 -0.611 1.00 95.00 107 LYS A C 1
ATOM 832 O O . LYS A 1 107 ? -6.245 4.643 -1.703 1.00 95.00 107 LYS A O 1
ATOM 837 N N . ALA A 1 108 ? -7.190 6.174 -0.370 1.00 94.50 108 ALA A N 1
ATOM 838 C CA . ALA A 1 108 ? -7.181 7.239 -1.377 1.00 94.50 108 ALA A CA 1
ATOM 839 C C . ALA A 1 108 ? -5.754 7.604 -1.831 1.00 94.50 108 ALA A C 1
ATOM 841 O O . ALA A 1 108 ? -5.490 7.776 -3.026 1.00 94.50 108 ALA A O 1
ATOM 842 N N . TYR A 1 109 ? -4.807 7.670 -0.891 1.00 94.25 109 TYR A N 1
ATOM 843 C CA . TYR A 1 109 ? -3.394 7.891 -1.196 1.00 94.25 109 TYR A CA 1
ATOM 844 C C . TYR A 1 109 ? -2.802 6.766 -2.063 1.00 94.25 109 TYR A C 1
ATOM 846 O O . TYR A 1 109 ? -2.120 7.047 -3.053 1.00 94.25 109 TYR A O 1
ATOM 854 N N . LEU A 1 110 ? -3.084 5.503 -1.733 1.00 94.25 110 LEU A N 1
ATOM 855 C CA . LEU A 1 110 ? -2.649 4.352 -2.525 1.00 94.25 110 LEU A CA 1
ATOM 856 C C . LEU A 1 110 ? -3.249 4.367 -3.933 1.00 94.25 110 LEU A C 1
ATOM 858 O O . LEU A 1 110 ? -2.508 4.178 -4.895 1.00 94.25 110 LEU A O 1
ATOM 862 N N . ALA A 1 111 ? -4.542 4.667 -4.073 1.00 93.81 111 ALA A N 1
ATOM 863 C CA . ALA A 1 111 ? -5.199 4.776 -5.375 1.00 93.81 111 ALA A CA 1
ATOM 864 C C . ALA A 1 111 ? -4.537 5.841 -6.272 1.00 93.81 111 ALA A C 1
ATOM 866 O O . ALA A 1 111 ? -4.302 5.602 -7.456 1.00 93.81 111 ALA A O 1
ATOM 867 N N . SER A 1 112 ? -4.136 6.985 -5.704 1.00 92.00 112 SER A N 1
ATOM 868 C CA . SER A 1 112 ? -3.370 8.003 -6.439 1.00 92.00 112 SER A CA 1
ATOM 869 C C . SER A 1 112 ? -1.990 7.505 -6.891 1.00 92.00 112 SER A C 1
ATOM 871 O O . SER A 1 112 ? -1.514 7.895 -7.958 1.00 92.00 112 SER A O 1
ATOM 873 N N . ASN A 1 113 ? -1.330 6.651 -6.104 1.00 90.38 113 ASN A N 1
ATOM 874 C CA . ASN A 1 113 ? -0.055 6.052 -6.499 1.00 90.38 113 ASN A CA 1
ATOM 875 C C . ASN A 1 113 ? -0.227 4.977 -7.579 1.00 90.38 113 ASN A C 1
ATOM 877 O O . ASN A 1 113 ? 0.616 4.906 -8.468 1.00 90.38 113 ASN A O 1
ATOM 881 N N . VAL A 1 114 ? -1.305 4.183 -7.543 1.00 91.75 114 VAL A N 1
ATOM 882 C CA . VAL A 1 114 ? -1.616 3.193 -8.593 1.00 91.75 114 VAL A CA 1
ATOM 883 C C . VAL A 1 114 ? -1.665 3.862 -9.965 1.00 91.75 114 VAL A C 1
ATOM 885 O O . VAL A 1 114 ? -1.028 3.381 -10.897 1.00 91.75 114 VAL A O 1
ATOM 888 N N . GLU A 1 115 ? -2.328 5.015 -10.073 1.00 89.12 115 GLU A N 1
ATOM 889 C CA . GLU A 1 115 ? -2.384 5.785 -11.322 1.00 89.12 115 GLU A CA 1
ATOM 890 C C . GLU A 1 115 ? -0.983 6.172 -11.830 1.00 89.12 115 GLU A C 1
ATOM 892 O O . GLU A 1 115 ? -0.649 5.961 -12.995 1.00 89.12 115 GLU A O 1
ATOM 897 N N . LYS A 1 116 ? -0.111 6.664 -10.943 1.00 89.88 116 LYS A N 1
ATOM 898 C CA . LYS A 1 116 ? 1.267 7.050 -11.298 1.00 89.88 116 LYS A CA 1
ATOM 899 C C . LYS A 1 116 ? 2.129 5.855 -11.706 1.00 89.88 116 LYS A C 1
ATOM 901 O O . LYS A 1 116 ? 2.951 5.977 -12.612 1.00 89.88 116 LYS A O 1
ATOM 906 N N . ILE A 1 117 ? 1.956 4.710 -11.045 1.00 89.94 117 ILE A N 1
ATOM 907 C CA . ILE A 1 117 ? 2.666 3.472 -11.385 1.00 89.94 117 ILE A CA 1
ATOM 908 C C . ILE A 1 117 ? 2.197 2.962 -12.748 1.00 89.94 117 ILE A C 1
ATOM 910 O O . ILE A 1 117 ? 3.033 2.626 -13.579 1.00 89.94 117 ILE A O 1
ATOM 914 N N . ASN A 1 118 ? 0.889 2.958 -13.013 1.00 89.38 118 ASN A N 1
ATOM 915 C CA . ASN A 1 118 ? 0.355 2.569 -14.317 1.00 89.38 118 ASN A CA 1
ATOM 916 C C . ASN A 1 118 ? 0.904 3.462 -15.433 1.00 89.38 118 ASN A C 1
ATOM 918 O O . ASN A 1 118 ? 1.324 2.951 -16.468 1.00 89.38 118 ASN A O 1
ATOM 922 N N . GLN A 1 119 ? 0.991 4.776 -15.204 1.00 88.31 119 GLN A N 1
ATOM 923 C CA . GLN A 1 119 ? 1.642 5.689 -16.144 1.00 88.31 119 GLN A CA 1
ATOM 924 C C . GLN A 1 119 ? 3.102 5.298 -16.391 1.00 88.31 119 GLN A C 1
ATOM 926 O O . GLN A 1 119 ? 3.507 5.226 -17.545 1.00 88.31 119 GLN A O 1
ATOM 931 N N . TYR A 1 120 ? 3.881 4.990 -15.351 1.00 87.81 120 TYR A N 1
ATOM 932 C CA . TYR A 1 120 ? 5.254 4.503 -15.517 1.00 87.81 120 TYR A CA 1
ATOM 933 C C . TYR A 1 120 ? 5.318 3.217 -16.356 1.00 87.81 120 TYR A C 1
ATOM 935 O O . TYR A 1 120 ? 6.082 3.162 -17.317 1.00 87.81 120 TYR A O 1
ATOM 943 N N . LEU A 1 121 ? 4.489 2.217 -16.040 1.00 88.00 121 LEU A N 1
ATOM 944 C CA . LEU A 1 121 ? 4.470 0.928 -16.738 1.00 88.00 121 LEU A CA 1
ATOM 945 C C . LEU A 1 121 ? 4.120 1.080 -18.225 1.00 88.00 121 LEU A C 1
ATOM 947 O O . LEU A 1 121 ? 4.787 0.487 -19.067 1.00 88.00 121 LEU A O 1
ATOM 951 N N . LEU A 1 122 ? 3.164 1.952 -18.561 1.00 88.12 122 LEU A N 1
ATOM 952 C CA . LEU A 1 122 ? 2.815 2.258 -19.953 1.00 88.12 122 LEU A CA 1
ATOM 953 C C . LEU A 1 122 ? 3.998 2.814 -20.764 1.00 88.12 122 LEU A C 1
ATOM 955 O O . LEU A 1 122 ? 4.069 2.575 -21.964 1.00 88.12 122 LEU A O 1
ATOM 959 N N . HIS A 1 123 ? 4.923 3.543 -20.129 1.00 84.56 123 HIS A N 1
ATOM 960 C CA . HIS A 1 123 ? 6.125 4.051 -20.802 1.00 84.56 123 HIS A CA 1
ATOM 961 C C . HIS A 1 123 ? 7.218 2.983 -20.945 1.00 84.56 123 HIS A C 1
ATOM 963 O O . HIS A 1 123 ? 8.079 3.134 -21.805 1.00 84.56 123 HIS A O 1
ATOM 969 N N . GLN A 1 124 ? 7.207 1.934 -20.115 1.00 81.06 124 GLN A N 1
ATOM 970 C CA . GLN A 1 124 ? 8.152 0.812 -20.217 1.00 81.06 124 GLN A CA 1
ATOM 971 C C . GLN A 1 124 ? 7.710 -0.227 -21.257 1.00 81.06 124 GLN A C 1
ATOM 973 O O . GLN A 1 124 ? 8.553 -0.863 -21.874 1.00 81.06 124 GLN A O 1
ATOM 978 N N . ASP A 1 125 ? 6.399 -0.375 -21.472 1.00 71.19 125 ASP A N 1
ATOM 979 C CA . ASP A 1 125 ? 5.826 -1.277 -22.481 1.00 71.19 125 ASP A CA 1
ATOM 980 C C . ASP A 1 125 ? 5.788 -0.644 -23.902 1.00 71.19 125 ASP A C 1
ATOM 982 O O . ASP A 1 125 ? 5.317 -1.274 -24.853 1.00 71.19 125 ASP A O 1
ATOM 986 N N . ALA A 1 126 ? 6.258 0.602 -24.071 1.00 56.25 126 ALA A N 1
ATOM 987 C CA . ALA A 1 126 ? 6.345 1.268 -25.371 1.00 56.25 126 ALA A CA 1
ATOM 988 C C . ALA A 1 126 ? 7.569 0.758 -26.174 1.00 56.25 126 ALA A C 1
ATOM 990 O O . ALA A 1 126 ? 8.653 0.661 -25.601 1.00 56.25 126 ALA A O 1
ATOM 991 N N . PRO A 1 127 ? 7.403 0.424 -27.471 1.00 48.25 127 PRO A N 1
ATOM 992 C CA . PRO A 1 127 ? 8.444 -0.190 -28.302 1.00 48.25 127 PRO A CA 1
ATOM 993 C C . PRO A 1 127 ? 9.632 0.726 -28.618 1.00 48.25 127 PRO A C 1
ATOM 995 O O . PRO A 1 127 ? 9.443 1.963 -28.687 1.00 48.25 127 PRO A O 1
#